Protein AF-X0X6A8-F1 (afdb_monomer)

Organism: NCBI:txid412755

pLDDT: mean 92.61, std 8.28, range [54.75, 98.31]

Solvent-accessible surface area (backbone atoms only — not comparable to full-atom values): 4638 Å² total; per-residue (Å²): 119,71,72,75,52,46,60,64,52,49,53,43,54,75,70,69,59,72,49,42,74,60,47,67,50,53,51,56,54,51,27,51,76,69,72,39,38,85,86,46,50,73,59,52,52,75,48,44,53,60,30,40,53,50,49,50,52,53,52,49,51,56,52,61,70,32,68,71,48,45,55,50,50,50,55,60,65,74,70,114

Foldseek 3Di:
DVVVVVVVVCVCVVVVQDDLVVLVVVVQVVCVVVVNCVVCVVVSCVPNVVSVVVVVVVVVVVQCPPVVNVVVVVVVVVVD

Secondary structure (DSSP, 8-state):
-HHHHHHHHHHHHHTT---HHHHHHHHHHHHHHTT-HHHHGGGGHHHHHHHHHHHHHHHHHHHHT-HHHHHHHHHHHTT-

Radius of gyration: 18.4 Å; Cα contacts (8 Å, |Δi|>4): 27; chains: 1; bounding box: 37×23×55 Å

Mean predicted aligned error: 5.31 Å

Sequence (80 aa):
LAEFALFPIMAFVASGYEHSVANMYFLPIGLMAQGEFVSRFSSIFNNLIPVTIGNIIGGLLIVLLHPKVEEKIGRLLMRK

InterPro domains:
  IPR000292 Formate/nitrite transporter [PF01226] (5-65)
  IPR000292 Formate/nitrite transporter [PTHR30520] (6-66)
  IPR023271 Aquaporin-like [G3DSA:1.20.1080.10] (3-72)

Structure (mmCIF, N/CA/C/O backbone):
data_AF-X0X6A8-F1
#
_entry.id   AF-X0X6A8-F1
#
loop_
_atom_site.group_PDB
_atom_site.id
_atom_site.type_symbol
_atom_site.label_atom_id
_atom_site.label_alt_id
_atom_site.label_comp_id
_atom_site.label_asym_id
_atom_site.label_entity_id
_atom_site.label_seq_id
_atom_site.pdbx_PDB_ins_code
_atom_site.Cartn_x
_atom_site.Cartn_y
_atom_site.Cartn_z
_atom_site.occupancy
_atom_site.B_iso_or_equiv
_atom_site.auth_seq_id
_atom_site.auth_comp_id
_atom_site.auth_asym_id
_atom_site.auth_atom_id
_atom_site.pdbx_PDB_model_num
ATOM 1 N N . LEU A 1 1 ? -17.874 -16.359 0.139 1.00 56.50 1 LEU A N 1
ATOM 2 C CA . LEU A 1 1 ? -16.990 -15.413 0.874 1.00 56.50 1 LEU A CA 1
ATOM 3 C C . LEU A 1 1 ? -16.196 -14.519 -0.080 1.00 56.50 1 LEU A C 1
ATOM 5 O O . LEU A 1 1 ? -16.283 -13.311 0.070 1.00 56.50 1 LEU A O 1
ATOM 9 N N . ALA A 1 2 ? -15.494 -15.074 -1.077 1.00 61.75 2 ALA A N 1
ATOM 10 C CA . ALA A 1 2 ? -14.745 -14.284 -2.068 1.00 61.75 2 ALA A CA 1
ATOM 11 C C . ALA A 1 2 ? -15.626 -13.362 -2.941 1.00 61.75 2 ALA A C 1
ATO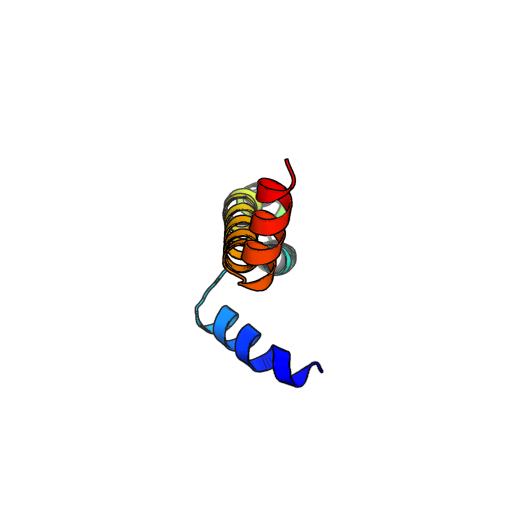M 13 O O . ALA A 1 2 ? -15.212 -12.262 -3.288 1.00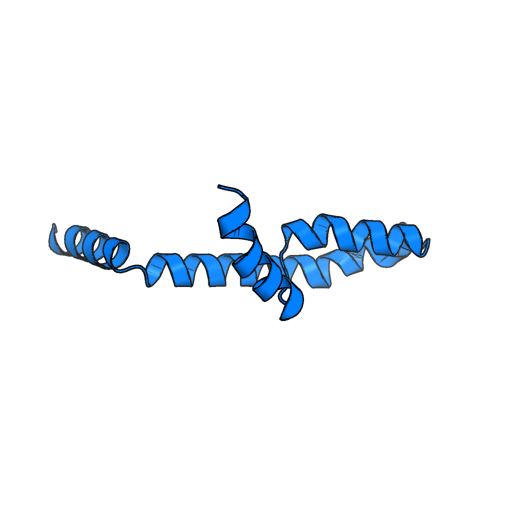 61.75 2 ALA A O 1
ATOM 14 N N . GLU A 1 3 ? -16.863 -13.767 -3.234 1.00 74.19 3 GLU A N 1
ATOM 15 C CA . GLU A 1 3 ? -17.784 -13.006 -4.094 1.00 74.19 3 GLU A CA 1
ATOM 16 C C . GLU A 1 3 ? -18.151 -11.623 -3.529 1.00 74.19 3 GLU A C 1
ATOM 18 O O . GLU A 1 3 ? -18.242 -10.655 -4.278 1.00 74.19 3 GLU A O 1
ATOM 23 N N . PHE A 1 4 ? -18.284 -11.490 -2.204 1.00 83.12 4 PHE A N 1
ATOM 24 C CA . PHE A 1 4 ? -18.627 -10.209 -1.571 1.00 83.12 4 PHE A CA 1
ATOM 25 C C . PHE A 1 4 ? -17.471 -9.204 -1.584 1.00 83.12 4 PHE A C 1
A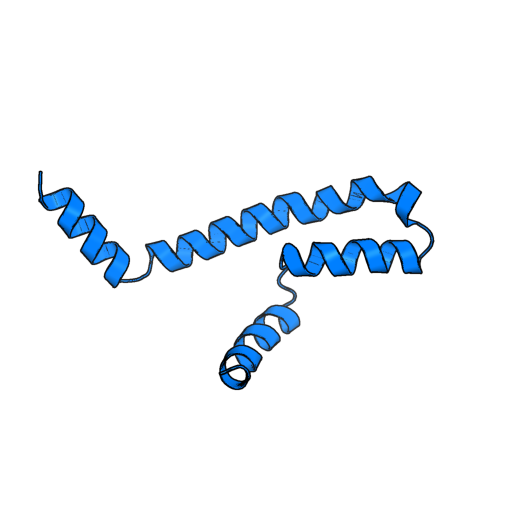TOM 27 O O . PHE A 1 4 ? -17.705 -7.999 -1.558 1.00 83.12 4 PHE A O 1
ATOM 34 N N . ALA A 1 5 ? -16.226 -9.685 -1.639 1.00 90.12 5 ALA A N 1
ATOM 35 C CA . ALA A 1 5 ? -15.048 -8.828 -1.702 1.00 90.12 5 ALA A CA 1
ATOM 36 C C . ALA A 1 5 ? -14.769 -8.323 -3.128 1.00 90.12 5 ALA A C 1
ATOM 38 O O . ALA A 1 5 ? -14.080 -7.319 -3.292 1.00 90.12 5 ALA A O 1
ATOM 39 N N . LEU A 1 6 ? -15.325 -8.972 -4.158 1.00 91.94 6 LEU A N 1
ATOM 40 C CA . LEU A 1 6 ? -15.054 -8.635 -5.555 1.00 91.94 6 LEU A CA 1
ATOM 41 C C . LEU A 1 6 ? -15.462 -7.195 -5.889 1.00 91.94 6 LEU A C 1
ATOM 43 O O . LEU A 1 6 ? -14.650 -6.435 -6.402 1.00 91.94 6 LEU A O 1
ATOM 47 N N . PHE A 1 7 ? -16.696 -6.800 -5.573 1.00 92.94 7 PHE A N 1
ATOM 48 C CA . PHE A 1 7 ? -17.207 -5.462 -5.886 1.00 92.94 7 PHE A CA 1
ATOM 49 C C . PHE A 1 7 ? -16.399 -4.317 -5.255 1.00 92.94 7 PHE A C 1
ATOM 51 O O . PHE A 1 7 ? -15.996 -3.423 -6.001 1.00 92.94 7 PHE A O 1
ATOM 58 N N . PRO A 1 8 ? -16.109 -4.309 -3.938 1.00 93.62 8 PRO A N 1
ATOM 59 C CA . PRO A 1 8 ? -15.305 -3.241 -3.350 1.00 93.62 8 PRO A CA 1
ATOM 60 C C . PRO A 1 8 ? -13.861 -3.236 -3.871 1.00 93.62 8 PRO A C 1
ATOM 62 O O . PRO A 1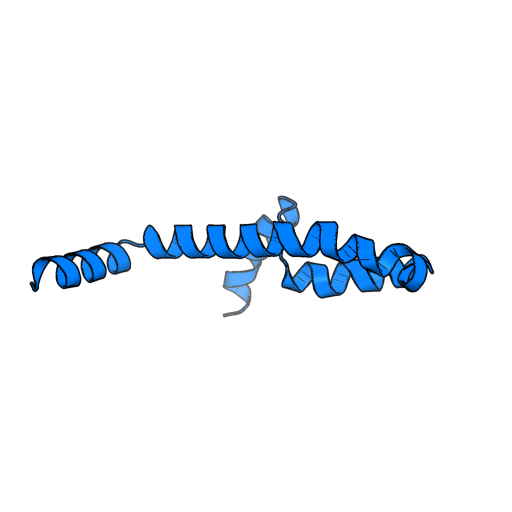 8 ? -13.308 -2.160 -4.085 1.00 93.62 8 PRO A O 1
ATOM 65 N N . ILE A 1 9 ? -13.264 -4.405 -4.142 1.00 94.88 9 ILE A N 1
ATOM 66 C CA . ILE A 1 9 ? -11.922 -4.483 -4.742 1.00 94.88 9 ILE A CA 1
ATOM 67 C C . ILE A 1 9 ? -11.934 -3.918 -6.169 1.00 94.88 9 ILE A C 1
ATOM 69 O O . ILE A 1 9 ? -11.070 -3.115 -6.512 1.00 94.88 9 ILE A O 1
ATOM 73 N N . MET A 1 10 ? -12.922 -4.275 -6.994 1.00 94.75 10 MET A N 1
ATOM 74 C CA . MET A 1 10 ? -13.050 -3.725 -8.348 1.00 94.75 10 MET A CA 1
ATOM 75 C C . MET A 1 10 ? -13.268 -2.216 -8.325 1.00 94.75 10 MET A C 1
ATOM 77 O O . MET A 1 10 ? -12.642 -1.515 -9.110 1.00 94.75 10 MET A O 1
ATOM 81 N N . ALA A 1 11 ? -14.105 -1.705 -7.420 1.00 95.38 11 ALA A N 1
ATOM 82 C CA . ALA A 1 11 ? -14.303 -0.267 -7.273 1.00 95.38 11 ALA A CA 1
ATOM 83 C C . ALA A 1 11 ? -12.993 0.441 -6.886 1.00 95.38 11 ALA A C 1
ATOM 85 O O . ALA A 1 11 ? -12.666 1.473 -7.469 1.00 95.38 11 ALA A O 1
ATOM 86 N N . PHE A 1 12 ? -12.214 -0.138 -5.965 1.00 95.94 12 PHE A N 1
ATOM 87 C CA . PHE A 1 12 ? -10.909 0.388 -5.565 1.00 95.94 12 PHE A CA 1
ATOM 88 C C . PHE A 1 12 ? -9.931 0.469 -6.748 1.00 95.94 12 PHE A C 1
ATOM 90 O O . PHE A 1 12 ? -9.350 1.524 -6.999 1.00 95.94 12 PHE A O 1
ATOM 97 N N . VAL A 1 13 ? -9.806 -0.624 -7.508 1.00 95.94 13 VAL A N 1
ATOM 98 C CA . VAL A 1 13 ? -8.904 -0.707 -8.667 1.00 95.94 13 VAL A CA 1
ATOM 99 C C . VAL A 1 13 ? -9.371 0.205 -9.806 1.00 95.94 13 VAL A C 1
ATOM 101 O O . VAL A 1 13 ? -8.566 0.946 -10.361 1.00 95.94 13 VAL A O 1
ATOM 104 N N . ALA A 1 14 ? -10.665 0.204 -10.136 1.00 96.81 14 ALA A N 1
ATOM 105 C CA . ALA A 1 14 ? -11.226 1.031 -11.207 1.00 96.81 14 ALA A CA 1
ATOM 106 C C . ALA A 1 14 ? -11.130 2.535 -10.908 1.00 96.81 14 ALA A C 1
ATOM 108 O O . ALA A 1 14 ? -11.014 3.336 -11.831 1.00 96.81 14 ALA A O 1
ATOM 109 N N . SER A 1 15 ? -11.136 2.916 -9.627 1.00 97.44 15 SER A N 1
ATOM 110 C CA . SER A 1 15 ? -10.935 4.306 -9.194 1.00 97.44 15 SER A CA 1
ATOM 111 C C . SER A 1 15 ? -9.469 4.751 -9.262 1.00 97.44 15 SER A C 1
ATOM 113 O O . SER A 1 15 ? -9.179 5.919 -9.015 1.00 97.44 15 SER A O 1
ATOM 115 N N . GLY A 1 16 ? -8.542 3.840 -9.580 1.00 95.38 16 GLY A N 1
ATOM 116 C CA . GLY A 1 16 ? -7.111 4.129 -9.661 1.00 95.38 16 GLY A CA 1
ATOM 117 C C . GLY A 1 16 ? -6.437 4.295 -8.299 1.00 95.38 16 GLY A C 1
ATOM 118 O O . GLY A 1 16 ? -5.391 4.937 -8.217 1.00 95.38 16 GLY A O 1
ATOM 119 N N . TYR A 1 17 ? -7.019 3.754 -7.224 1.00 97.38 17 TYR A N 1
ATOM 120 C CA . TYR A 1 17 ? -6.367 3.775 -5.918 1.00 97.38 17 TYR A CA 1
ATOM 121 C C . TYR A 1 17 ? -5.193 2.797 -5.856 1.00 97.38 17 TYR A C 1
ATOM 123 O O . TYR A 1 17 ? -5.185 1.743 -6.493 1.00 97.38 17 TYR A O 1
ATOM 131 N N . GLU A 1 18 ? -4.205 3.140 -5.035 1.00 97.88 18 GLU A N 1
ATOM 132 C CA . GLU A 1 18 ? -2.961 2.388 -4.930 1.00 97.88 18 GLU A CA 1
ATOM 133 C C . GLU A 1 18 ? -2.927 1.512 -3.679 1.00 97.88 18 GLU A C 1
ATOM 135 O O . GLU A 1 18 ? -3.185 1.969 -2.559 1.00 97.88 18 GLU A O 1
ATOM 140 N N . HIS A 1 19 ? -2.571 0.241 -3.866 1.00 97.75 19 HIS A N 1
ATOM 141 C CA . HIS A 1 19 ? -2.361 -0.702 -2.777 1.00 97.75 19 HIS A CA 1
ATOM 142 C C . HIS A 1 19 ? -0.893 -1.114 -2.722 1.00 97.75 19 HIS A C 1
ATOM 144 O O . HIS A 1 19 ? -0.364 -1.673 -3.681 1.00 97.75 19 HIS A O 1
ATOM 150 N N . SER A 1 20 ? -0.242 -0.883 -1.582 1.00 97.81 20 SER A N 1
ATOM 151 C CA . SER A 1 20 ? 1.195 -1.121 -1.414 1.00 97.81 20 SER A CA 1
ATOM 152 C C . SER A 1 20 ? 1.608 -2.551 -1.771 1.00 97.81 20 SER A C 1
ATOM 154 O O . SER A 1 20 ? 2.578 -2.737 -2.500 1.00 97.81 20 SER A O 1
ATOM 156 N N . VAL A 1 21 ? 0.845 -3.559 -1.337 1.00 97.44 21 VAL A N 1
ATOM 157 C CA . VAL A 1 21 ? 1.136 -4.978 -1.615 1.00 97.44 21 VAL A CA 1
ATOM 158 C C . VAL A 1 21 ? 0.950 -5.314 -3.096 1.00 97.44 21 VAL A C 1
ATOM 160 O O . VAL A 1 21 ? 1.762 -6.038 -3.665 1.00 97.44 21 VAL A O 1
ATOM 163 N N . ALA A 1 22 ? -0.072 -4.753 -3.749 1.00 97.31 22 ALA A N 1
ATOM 164 C CA . ALA A 1 22 ? -0.247 -4.920 -5.191 1.00 97.31 22 ALA A CA 1
ATOM 165 C C . ALA A 1 22 ? 0.909 -4.261 -5.965 1.00 97.31 22 ALA A C 1
ATOM 167 O O . ALA A 1 22 ? 1.459 -4.852 -6.894 1.00 97.31 22 ALA A O 1
ATOM 168 N N . ASN A 1 23 ? 1.346 -3.076 -5.536 1.00 97.81 23 ASN A N 1
ATOM 169 C CA . ASN A 1 23 ? 2.431 -2.335 -6.176 1.00 97.81 23 ASN A CA 1
ATOM 170 C C . ASN A 1 23 ? 3.800 -3.017 -5.993 1.00 97.81 23 ASN A C 1
ATOM 172 O O . ASN A 1 23 ? 4.635 -2.938 -6.894 1.00 97.81 23 ASN A O 1
ATOM 176 N N . MET A 1 24 ? 4.015 -3.765 -4.900 1.00 96.94 24 MET A N 1
ATOM 177 C CA . MET A 1 24 ? 5.196 -4.632 -4.734 1.00 96.94 24 MET A CA 1
ATOM 178 C C . MET A 1 24 ? 5.277 -5.738 -5.794 1.00 96.94 24 MET A C 1
ATOM 180 O O . MET A 1 24 ? 6.365 -6.241 -6.049 1.00 96.94 24 MET A O 1
ATOM 184 N N . TYR A 1 25 ? 4.158 -6.115 -6.416 1.00 96.56 25 TYR A N 1
ATOM 185 C CA . TYR A 1 25 ? 4.138 -7.051 -7.539 1.00 96.56 25 TYR A CA 1
ATOM 186 C C . TYR A 1 25 ? 4.205 -6.322 -8.889 1.00 96.56 25 TYR A C 1
ATOM 188 O O . TYR A 1 25 ? 5.073 -6.621 -9.711 1.00 96.56 25 TYR A O 1
ATOM 196 N N . PHE A 1 26 ? 3.326 -5.338 -9.109 1.00 96.62 26 PHE A N 1
ATOM 197 C CA . PHE A 1 26 ? 3.178 -4.675 -10.409 1.00 96.62 26 PHE A CA 1
ATOM 198 C C . PHE A 1 26 ? 4.378 -3.804 -10.809 1.00 96.62 26 PHE A C 1
ATOM 200 O O . PHE A 1 26 ? 4.734 -3.772 -11.988 1.00 96.62 26 PHE A O 1
ATOM 207 N N . LEU A 1 27 ? 5.033 -3.121 -9.864 1.00 96.94 27 LEU A N 1
ATOM 208 C CA . LEU A 1 27 ? 6.173 -2.259 -10.195 1.00 96.94 27 LEU A CA 1
ATOM 209 C C . LEU A 1 27 ? 7.414 -3.072 -10.608 1.00 96.94 27 LEU A C 1
ATOM 211 O O . LEU A 1 27 ? 7.954 -2.787 -11.680 1.00 96.94 27 LEU A O 1
ATOM 215 N N . PRO A 1 28 ? 7.861 -4.107 -9.858 1.00 95.88 28 PRO A N 1
ATOM 216 C CA . PRO A 1 28 ? 8.970 -4.950 -10.303 1.00 95.88 28 PRO A CA 1
ATOM 217 C C . PRO A 1 28 ? 8.706 -5.636 -11.638 1.00 95.88 28 PRO A C 1
ATOM 219 O O . PRO A 1 28 ? 9.562 -5.581 -12.51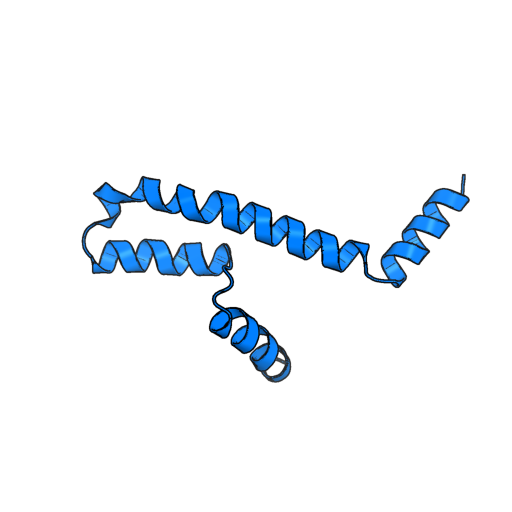8 1.00 95.88 28 PRO A O 1
ATOM 222 N N . ILE A 1 29 ? 7.525 -6.241 -11.823 1.00 97.25 29 ILE A N 1
ATOM 223 C CA . ILE A 1 29 ? 7.222 -6.963 -13.065 1.00 97.25 29 ILE A CA 1
ATOM 224 C C . ILE A 1 29 ? 7.148 -6.014 -14.268 1.00 97.25 29 ILE A C 1
ATOM 226 O O . ILE A 1 29 ? 7.633 -6.362 -15.342 1.00 97.25 29 ILE A O 1
ATOM 230 N N . GLY A 1 30 ? 6.633 -4.792 -14.081 1.00 96.50 30 GLY A N 1
ATOM 231 C CA . GLY A 1 30 ? 6.628 -3.755 -15.112 1.00 96.50 30 GLY A CA 1
ATOM 232 C C . GLY A 1 30 ? 8.039 -3.334 -15.526 1.00 96.50 30 GLY A C 1
ATOM 233 O O . GLY A 1 30 ? 8.341 -3.284 -16.718 1.00 96.50 30 GLY A O 1
ATOM 234 N N . LEU A 1 31 ? 8.937 -3.113 -14.561 1.00 97.12 31 LEU A N 1
ATOM 235 C CA . LEU A 1 31 ? 10.332 -2.769 -14.855 1.00 97.12 31 LEU A CA 1
ATOM 236 C C . LEU A 1 31 ? 11.109 -3.935 -15.482 1.00 97.12 31 LEU A C 1
ATOM 238 O O . LEU A 1 31 ? 11.950 -3.714 -16.351 1.00 97.12 31 LEU A O 1
ATOM 242 N N . MET A 1 32 ? 10.833 -5.176 -15.073 1.00 97.00 32 MET A N 1
ATOM 243 C CA . MET A 1 32 ? 11.425 -6.366 -15.692 1.00 97.00 32 MET A CA 1
ATOM 244 C C . MET A 1 32 ? 10.958 -6.536 -17.140 1.00 97.00 32 MET A C 1
ATOM 246 O O . MET A 1 32 ? 11.785 -6.801 -18.007 1.00 97.00 32 MET A O 1
ATOM 250 N N . ALA A 1 33 ? 9.668 -6.320 -17.419 1.00 97.25 33 ALA A N 1
ATOM 251 C CA . ALA A 1 33 ? 9.122 -6.361 -18.776 1.00 97.25 33 ALA A CA 1
ATOM 252 C C . ALA A 1 33 ? 9.725 -5.278 -19.692 1.00 97.25 33 ALA A C 1
ATOM 254 O O . ALA A 1 33 ? 9.839 -5.487 -20.896 1.00 97.25 33 ALA A O 1
ATOM 255 N N . GLN A 1 34 ? 10.144 -4.145 -19.120 1.00 95.75 34 GLN A N 1
ATOM 256 C CA . GLN A 1 34 ? 10.851 -3.070 -19.826 1.00 95.75 34 GLN A CA 1
ATOM 257 C C . GLN A 1 34 ? 12.371 -3.295 -19.927 1.00 95.75 34 GLN A C 1
ATOM 259 O O . GLN A 1 34 ? 13.045 -2.561 -20.642 1.00 95.75 34 GLN A O 1
ATOM 264 N N . GLY A 1 35 ? 12.934 -4.281 -19.219 1.00 95.44 35 GLY A N 1
ATOM 265 C CA . GLY A 1 35 ? 14.386 -4.479 -19.126 1.00 95.44 35 GLY A CA 1
ATOM 266 C C . GLY A 1 35 ? 15.114 -3.434 -18.266 1.00 95.44 35 GLY A C 1
ATOM 267 O O . GLY A 1 35 ? 16.340 -3.372 -18.278 1.00 95.44 35 GLY A O 1
ATOM 268 N N . GLU A 1 36 ? 14.384 -2.630 -17.488 1.00 95.62 36 GLU A N 1
ATOM 269 C CA . GLU A 1 36 ? 14.906 -1.494 -16.710 1.00 95.62 36 GLU A CA 1
ATOM 270 C C . GLU A 1 36 ? 14.965 -1.770 -15.198 1.00 95.62 36 GLU A C 1
ATOM 272 O O . GLU A 1 36 ? 15.174 -0.861 -14.395 1.00 95.62 36 GLU A O 1
ATOM 277 N N . PHE A 1 37 ? 14.778 -3.024 -14.773 1.00 93.94 37 PHE A N 1
ATOM 278 C CA . PHE A 1 37 ? 14.698 -3.368 -13.349 1.00 93.94 37 PHE A CA 1
ATOM 279 C C . PHE A 1 37 ? 15.904 -2.875 -12.543 1.00 93.94 37 PHE A C 1
ATOM 281 O O . PHE A 1 37 ? 15.726 -2.239 -11.510 1.00 93.94 37 PHE A O 1
ATOM 288 N N . VAL A 1 38 ? 17.126 -3.105 -13.031 1.00 93.88 38 VAL A N 1
ATOM 289 C CA . VAL A 1 38 ? 18.351 -2.708 -12.316 1.00 93.88 38 VAL A CA 1
ATOM 290 C C . VAL A 1 38 ? 18.535 -1.188 -12.313 1.00 93.88 38 VAL A C 1
ATOM 292 O O . VAL A 1 38 ? 18.870 -0.616 -11.279 1.00 93.88 38 VAL A O 1
ATOM 295 N N . SER A 1 39 ? 18.293 -0.518 -13.445 1.00 94.81 39 SER A N 1
ATOM 296 C CA . SER A 1 39 ? 18.510 0.929 -13.582 1.00 94.81 39 SER A CA 1
ATOM 297 C C . SER A 1 39 ? 17.486 1.758 -12.806 1.00 94.81 39 SER A C 1
ATOM 299 O O . SER A 1 39 ? 17.808 2.851 -12.341 1.00 94.81 39 SER A O 1
ATOM 301 N N . ARG A 1 40 ? 16.262 1.244 -12.637 1.00 94.75 40 ARG A N 1
ATOM 302 C CA . ARG A 1 40 ? 15.140 1.969 -12.024 1.00 94.75 40 ARG A CA 1
ATOM 303 C C . ARG A 1 40 ? 14.626 1.344 -10.734 1.00 94.75 40 ARG A C 1
ATOM 305 O O . ARG A 1 40 ? 13.584 1.772 -10.241 1.00 94.75 40 ARG A O 1
ATOM 312 N N . PHE A 1 41 ? 15.353 0.406 -10.133 1.00 94.12 41 PHE A N 1
ATOM 313 C CA . PHE A 1 41 ? 14.947 -0.232 -8.878 1.00 94.12 41 PHE A CA 1
ATOM 314 C C . PHE A 1 41 ? 14.613 0.782 -7.771 1.00 94.12 41 PHE A C 1
ATOM 316 O O . PHE A 1 41 ? 13.593 0.669 -7.096 1.00 94.12 41 PHE A O 1
ATOM 323 N N . SER A 1 42 ? 15.430 1.830 -7.626 1.00 95.12 42 SER A N 1
ATOM 324 C CA . SER A 1 42 ? 15.222 2.881 -6.622 1.00 95.12 42 SER A CA 1
ATOM 325 C C . SER A 1 42 ? 13.910 3.649 -6.814 1.00 95.12 42 SER A C 1
ATOM 327 O O . SER A 1 42 ? 13.312 4.098 -5.837 1.00 95.12 42 SER A O 1
ATOM 329 N N . SER A 1 43 ? 13.415 3.752 -8.052 1.00 94.44 43 SER A N 1
ATOM 330 C CA . SER A 1 43 ? 12.168 4.460 -8.361 1.00 94.44 43 SER A CA 1
ATOM 331 C C . SER A 1 43 ? 10.926 3.781 -7.778 1.00 94.44 43 SER A C 1
ATOM 333 O O . SER A 1 43 ? 9.926 4.456 -7.544 1.00 94.44 43 SER A O 1
ATOM 335 N N . ILE A 1 44 ? 11.004 2.486 -7.450 1.00 96.69 44 ILE A N 1
ATOM 336 C CA . ILE A 1 44 ? 9.923 1.747 -6.784 1.00 96.69 44 ILE A CA 1
ATOM 337 C C . ILE A 1 44 ? 9.600 2.376 -5.416 1.00 96.69 44 ILE A C 1
ATOM 339 O O . ILE A 1 44 ? 8.432 2.485 -5.041 1.00 96.69 44 ILE A O 1
ATOM 343 N N . PHE A 1 45 ? 10.611 2.855 -4.680 1.00 96.50 45 PHE A N 1
ATOM 344 C CA . PHE A 1 45 ? 10.417 3.455 -3.354 1.00 96.50 45 PHE A CA 1
ATOM 345 C C . PHE A 1 45 ? 9.687 4.800 -3.399 1.00 96.50 45 PHE A C 1
ATOM 347 O O . PHE A 1 45 ? 8.967 5.123 -2.453 1.00 96.50 45 PHE A O 1
ATOM 354 N N . ASN A 1 46 ? 9.791 5.536 -4.512 1.00 96.31 46 ASN A N 1
ATOM 355 C CA . ASN A 1 46 ? 9.038 6.777 -4.717 1.00 96.31 46 ASN A CA 1
ATOM 356 C C . ASN A 1 46 ? 7.522 6.535 -4.768 1.00 96.31 46 ASN A C 1
ATOM 358 O O . ASN A 1 46 ? 6.755 7.463 -4.539 1.00 96.31 46 ASN A O 1
ATOM 362 N N . ASN A 1 47 ? 7.094 5.298 -5.042 1.00 97.50 47 ASN A N 1
ATOM 363 C CA . ASN A 1 47 ? 5.699 4.882 -4.972 1.00 97.50 47 ASN A CA 1
ATOM 364 C C . ASN A 1 47 ? 5.388 4.140 -3.659 1.00 97.50 47 ASN A C 1
ATOM 366 O O . ASN A 1 47 ? 4.453 4.502 -2.948 1.00 97.50 47 ASN A O 1
ATOM 370 N N . LEU A 1 48 ? 6.194 3.142 -3.277 1.00 97.56 48 LEU A N 1
ATOM 371 C CA . LEU A 1 48 ? 5.869 2.292 -2.125 1.00 97.56 48 LEU A CA 1
ATOM 372 C C . LEU A 1 48 ? 5.793 3.055 -0.801 1.00 97.56 48 LEU A C 1
ATOM 374 O O . LEU A 1 48 ? 4.931 2.738 0.019 1.00 97.56 48 LEU A O 1
ATOM 378 N N . ILE A 1 49 ? 6.662 4.045 -0.576 1.00 97.88 49 ILE A N 1
ATOM 379 C CA . ILE A 1 49 ? 6.662 4.825 0.669 1.00 97.88 49 ILE A CA 1
ATOM 380 C C . ILE A 1 49 ? 5.349 5.614 0.829 1.00 97.88 49 ILE A C 1
ATOM 382 O O . ILE A 1 49 ? 4.641 5.364 1.811 1.00 97.88 49 ILE A O 1
ATOM 386 N N . PRO A 1 50 ? 4.962 6.516 -0.099 1.00 97.81 50 PRO A N 1
ATOM 387 C CA . PRO A 1 50 ? 3.725 7.279 0.054 1.00 97.81 50 PRO A CA 1
ATOM 388 C C . PRO A 1 50 ? 2.476 6.390 0.050 1.00 97.81 50 PRO A C 1
ATOM 390 O O . PRO A 1 50 ? 1.579 6.616 0.863 1.00 97.81 50 PRO A O 1
ATOM 393 N N . VAL A 1 51 ? 2.431 5.340 -0.779 1.00 98.19 51 VAL A N 1
ATOM 394 C CA . VAL A 1 51 ? 1.277 4.424 -0.833 1.00 98.19 51 VAL A CA 1
ATOM 395 C C . VAL A 1 51 ? 1.117 3.651 0.473 1.00 98.19 51 VAL A C 1
ATOM 397 O O . VAL A 1 51 ? 0.003 3.518 0.977 1.00 98.19 51 VAL A O 1
ATOM 400 N N . THR A 1 52 ? 2.214 3.181 1.073 1.00 98.25 52 THR A N 1
ATOM 401 C CA . THR A 1 52 ? 2.157 2.471 2.361 1.00 98.25 52 THR A CA 1
ATOM 402 C C . THR A 1 52 ? 1.662 3.388 3.474 1.00 98.25 52 THR A C 1
ATOM 404 O O . THR A 1 52 ? 0.794 2.991 4.251 1.00 98.25 52 THR A O 1
ATOM 407 N N . ILE A 1 53 ? 2.151 4.630 3.519 1.00 98.31 53 ILE A N 1
ATOM 408 C CA . ILE A 1 53 ? 1.688 5.631 4.488 1.00 98.31 53 ILE A CA 1
ATOM 409 C C . ILE A 1 53 ? 0.192 5.909 4.287 1.00 98.31 53 ILE A C 1
ATOM 411 O O . ILE A 1 53 ? -0.574 5.853 5.249 1.00 98.31 53 ILE A O 1
ATOM 415 N N . GLY A 1 54 ? -0.246 6.128 3.045 1.00 97.88 54 GLY A N 1
ATOM 416 C CA . GLY A 1 54 ? -1.655 6.350 2.718 1.00 97.88 54 GLY A CA 1
ATOM 417 C C . GLY A 1 54 ? -2.552 5.163 3.083 1.00 97.88 54 GLY A C 1
ATOM 418 O O . GLY A 1 54 ? -3.616 5.356 3.668 1.00 97.88 54 GLY A O 1
ATOM 419 N N . ASN A 1 55 ? -2.112 3.930 2.812 1.00 97.88 55 ASN A N 1
ATOM 420 C CA . ASN A 1 55 ? -2.837 2.709 3.178 1.00 97.88 55 ASN A CA 1
ATOM 421 C C . ASN A 1 55 ? -2.975 2.563 4.707 1.00 97.88 55 ASN A C 1
ATOM 423 O O . ASN A 1 55 ? -4.059 2.227 5.188 1.00 97.88 55 ASN A O 1
ATOM 427 N N . ILE A 1 56 ? -1.921 2.861 5.478 1.00 97.75 56 ILE A N 1
ATOM 428 C CA . ILE A 1 56 ? -1.965 2.838 6.951 1.00 97.75 56 ILE A CA 1
ATOM 429 C C . ILE A 1 56 ? -2.931 3.901 7.481 1.00 97.75 56 ILE A C 1
ATOM 431 O O . ILE A 1 56 ? -3.784 3.589 8.312 1.00 97.75 56 ILE A O 1
ATOM 435 N N . ILE A 1 57 ? -2.827 5.141 6.992 1.00 97.88 57 ILE A N 1
ATOM 436 C CA . ILE A 1 57 ? -3.697 6.247 7.418 1.00 97.88 57 ILE A CA 1
ATOM 437 C C . ILE A 1 57 ? -5.161 5.939 7.083 1.00 97.88 57 ILE A C 1
ATOM 439 O O . ILE A 1 57 ? -6.026 6.095 7.943 1.00 97.88 57 ILE A O 1
ATOM 443 N N . GLY A 1 58 ? -5.440 5.454 5.870 1.00 95.75 58 GLY A N 1
ATOM 444 C CA . GLY A 1 58 ? -6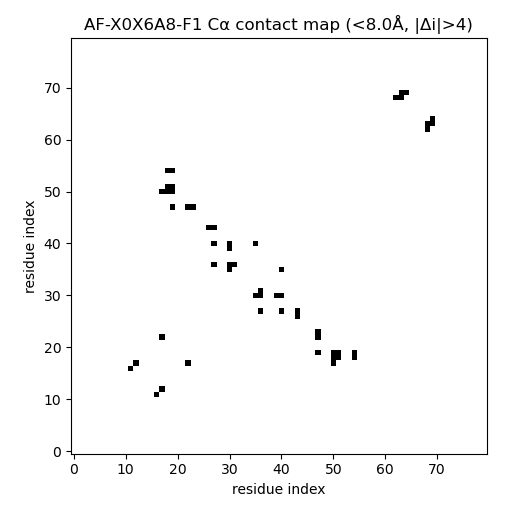.789 5.076 5.449 1.00 95.75 58 GLY A CA 1
ATOM 445 C C . GLY A 1 58 ? -7.381 3.959 6.312 1.00 95.75 58 GLY A C 1
ATOM 446 O O . GLY A 1 58 ? -8.518 4.072 6.771 1.00 95.75 58 GLY A O 1
ATOM 447 N N . GLY A 1 59 ? -6.597 2.916 6.605 1.00 94.50 59 GLY A N 1
ATOM 448 C CA . GLY A 1 59 ? -7.015 1.839 7.505 1.00 94.50 59 GLY A CA 1
ATOM 449 C C . GLY A 1 59 ? -7.285 2.333 8.928 1.00 94.50 59 GLY A C 1
ATOM 450 O O . GLY A 1 59 ? -8.310 1.989 9.518 1.00 94.50 59 GLY A O 1
ATOM 451 N N . LEU A 1 60 ? -6.407 3.185 9.465 1.00 95.50 60 LEU A N 1
ATOM 452 C CA . LEU A 1 60 ? -6.566 3.756 10.802 1.00 95.50 60 LEU A CA 1
ATOM 453 C C . LEU A 1 60 ? -7.822 4.627 10.901 1.00 95.50 60 LEU A C 1
ATOM 455 O O . LEU A 1 60 ? -8.563 4.508 11.873 1.00 95.50 60 LEU A O 1
ATOM 459 N N . LEU A 1 61 ? -8.084 5.461 9.894 1.00 95.00 61 LEU A N 1
ATOM 460 C CA . LEU A 1 61 ? -9.263 6.320 9.857 1.00 95.00 61 LEU A CA 1
ATOM 461 C C . LEU A 1 61 ? -10.554 5.495 9.929 1.00 95.00 61 LEU A C 1
ATOM 463 O O . LEU A 1 61 ? -11.425 5.793 10.741 1.00 95.00 61 LEU A O 1
ATOM 467 N N . ILE A 1 62 ? -10.653 4.421 9.142 1.00 93.12 62 ILE A N 1
ATOM 468 C CA . ILE A 1 62 ? -11.824 3.531 9.152 1.00 93.12 62 ILE A CA 1
ATOM 469 C C . ILE A 1 62 ? -11.999 2.865 10.523 1.00 93.12 62 ILE A C 1
ATOM 471 O O . ILE A 1 62 ? -13.118 2.775 11.028 1.00 93.12 62 IL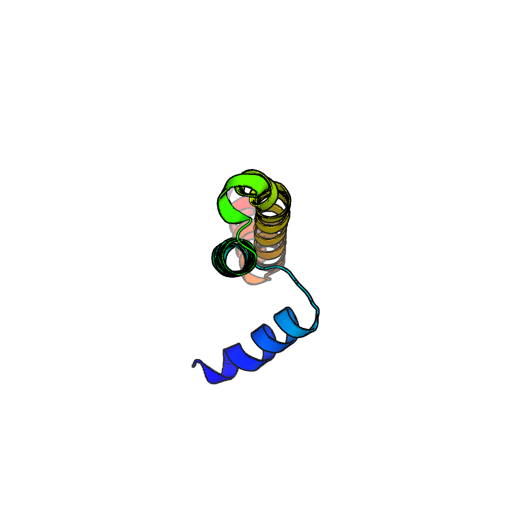E A O 1
ATOM 475 N N . VAL A 1 63 ? -10.906 2.405 11.140 1.00 93.00 63 VAL A N 1
ATOM 476 C CA . VAL A 1 63 ? -10.953 1.762 12.461 1.00 93.00 63 VAL A CA 1
ATOM 477 C C . VAL A 1 63 ? -11.384 2.747 13.545 1.00 93.00 63 VAL A C 1
ATOM 479 O O . VAL A 1 63 ? -12.214 2.396 14.380 1.00 93.00 63 VAL A O 1
ATOM 482 N N . LEU A 1 64 ? -10.842 3.966 13.542 1.00 91.69 64 LEU A N 1
ATOM 483 C CA . LEU A 1 64 ? -11.157 4.977 14.552 1.00 91.69 64 LEU A CA 1
ATOM 484 C C . LEU A 1 64 ? -12.592 5.494 14.437 1.00 91.69 64 LEU A C 1
ATOM 486 O O . LEU A 1 64 ? -13.224 5.699 15.465 1.00 91.69 64 LEU A O 1
ATOM 490 N N . LEU A 1 65 ? -13.113 5.635 13.215 1.00 91.44 65 LEU A N 1
ATOM 491 C CA . LEU A 1 65 ? -14.496 6.059 12.965 1.00 91.44 65 LEU A CA 1
ATOM 492 C C . LEU A 1 65 ? -15.529 4.950 13.211 1.00 91.44 65 LEU A C 1
ATOM 494 O O . LEU A 1 65 ? -16.733 5.176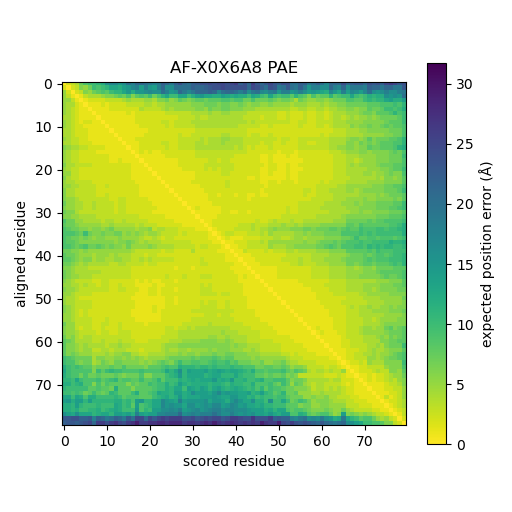 13.095 1.00 91.44 65 LEU A O 1
ATOM 498 N N . HIS A 1 66 ? -15.094 3.722 13.501 1.00 92.88 66 HIS A N 1
ATOM 499 C CA . HIS A 1 66 ? -16.025 2.631 13.724 1.00 92.88 66 HIS A CA 1
ATOM 500 C C . HIS A 1 66 ? -16.717 2.791 15.09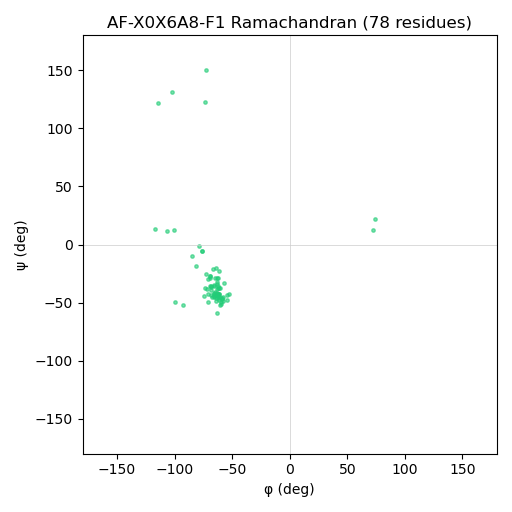8 1.00 92.88 66 HIS A C 1
ATOM 502 O O . HIS A 1 66 ? -16.036 2.727 16.125 1.00 92.88 66 HIS A O 1
ATOM 508 N N . PRO A 1 67 ? -18.063 2.863 15.179 1.00 88.00 67 PRO A N 1
ATOM 509 C CA . PRO A 1 67 ? -18.777 3.228 16.414 1.00 88.00 67 PRO A CA 1
ATOM 510 C C . PRO A 1 67 ? -18.464 2.338 17.626 1.00 88.00 67 PRO A C 1
ATOM 512 O O . PRO A 1 67 ? -18.398 2.796 18.764 1.00 88.00 67 PRO A O 1
ATOM 515 N N . LYS A 1 68 ? -18.207 1.040 17.400 1.00 89.06 68 LYS A N 1
ATOM 516 C CA . LYS A 1 68 ? -17.832 0.118 18.492 1.00 89.06 68 LYS A CA 1
ATOM 517 C C . LYS A 1 68 ? -16.437 0.399 19.059 1.00 89.06 68 LYS A C 1
ATOM 519 O O . LYS A 1 68 ? -16.167 0.047 20.207 1.00 89.06 68 LYS A O 1
ATOM 524 N N . VAL A 1 69 ? -15.535 0.964 18.253 1.00 88.81 69 VAL A N 1
ATOM 525 C CA . VAL A 1 69 ? -14.188 1.355 18.690 1.00 88.81 69 VAL A CA 1
ATOM 526 C C . VAL A 1 69 ? -14.290 2.616 19.541 1.00 88.81 69 VAL A C 1
ATOM 528 O O . VAL A 1 69 ? -13.738 2.631 20.640 1.00 88.81 69 VAL A O 1
ATOM 531 N N . GLU A 1 70 ? -15.086 3.596 19.115 1.00 86.00 70 GLU A N 1
ATOM 532 C CA . GLU A 1 70 ? -15.368 4.813 19.887 1.00 86.00 70 GLU A CA 1
ATOM 533 C C . GLU A 1 70 ? -15.984 4.495 21.258 1.00 86.00 70 GLU A C 1
ATOM 535 O O . GLU A 1 70 ? -15.469 4.936 22.285 1.00 86.00 70 GLU A O 1
ATOM 540 N N . GLU A 1 71 ? -17.017 3.645 21.309 1.00 88.50 71 GLU A N 1
ATOM 541 C CA . GLU A 1 71 ? -17.656 3.235 22.570 1.00 88.50 71 GLU A CA 1
ATOM 542 C C . GLU A 1 71 ? -16.674 2.496 23.498 1.00 88.50 71 GLU A C 1
ATOM 544 O O . GLU A 1 71 ? -16.696 2.650 24.723 1.00 88.50 71 GLU A O 1
ATOM 549 N N . LYS A 1 72 ? -15.786 1.668 22.932 1.00 87.75 72 LYS A N 1
ATOM 550 C CA . LYS A 1 72 ? -14.759 0.952 23.702 1.00 87.75 72 LYS A CA 1
ATOM 551 C C . LYS A 1 72 ? -13.712 1.911 24.268 1.00 87.75 72 LYS A C 1
ATOM 553 O O . LYS A 1 72 ? -13.344 1.766 25.433 1.00 87.75 72 LYS A O 1
ATOM 558 N N . ILE A 1 73 ? -13.255 2.878 23.474 1.00 88.12 73 ILE A N 1
ATOM 559 C CA . ILE A 1 73 ? -12.308 3.913 23.909 1.00 88.12 73 ILE A CA 1
ATOM 560 C C . ILE A 1 73 ? -12.949 4.789 24.989 1.00 88.12 73 ILE A C 1
ATOM 562 O O . ILE A 1 73 ? -12.343 4.984 26.041 1.00 88.12 73 ILE A O 1
ATOM 566 N N . GLY A 1 74 ? -14.194 5.232 24.795 1.00 86.75 74 GLY A N 1
ATOM 567 C CA . GLY A 1 74 ? -14.942 6.009 25.786 1.00 86.75 74 GLY A CA 1
ATOM 568 C C . GLY A 1 74 ? -15.087 5.266 27.115 1.00 86.75 74 GLY A C 1
ATOM 569 O O . GLY A 1 74 ? -14.782 5.818 28.169 1.00 86.75 74 GLY A O 1
ATOM 570 N N . ARG A 1 75 ? -15.436 3.972 27.080 1.00 89.12 75 ARG A N 1
ATOM 571 C CA . ARG A 1 75 ? -15.470 3.132 28.291 1.00 89.12 75 ARG A CA 1
ATOM 572 C C . ARG A 1 75 ? -14.106 2.965 28.958 1.00 89.12 75 ARG A C 1
ATOM 574 O O . ARG A 1 75 ? -14.061 2.846 30.175 1.00 89.12 75 ARG A O 1
ATOM 581 N N . LEU A 1 76 ? -13.009 2.927 28.201 1.00 88.62 76 LEU A N 1
ATOM 582 C CA . LEU A 1 76 ? -11.652 2.843 28.759 1.00 88.62 76 LEU A CA 1
ATOM 583 C C . LEU A 1 76 ? -11.213 4.159 29.411 1.00 88.62 76 LEU A C 1
ATOM 585 O O . LEU A 1 76 ? -10.568 4.127 30.455 1.00 88.62 76 LEU A O 1
ATOM 589 N N . LEU A 1 77 ? -11.576 5.298 28.820 1.00 89.75 77 LEU A N 1
ATOM 590 C CA . LEU A 1 77 ? -11.234 6.623 29.339 1.00 89.75 77 LEU A CA 1
ATOM 591 C C . LEU A 1 77 ? -12.057 6.992 30.582 1.00 89.75 77 LEU A C 1
ATOM 593 O O . LEU A 1 77 ? -11.502 7.549 31.521 1.00 89.75 77 LEU A O 1
ATOM 597 N N . MET A 1 78 ? -13.340 6.621 30.622 1.00 87.06 78 MET A N 1
ATOM 598 C CA . MET A 1 78 ? -14.257 6.884 31.747 1.00 87.06 78 MET A CA 1
ATOM 599 C C . MET A 1 78 ? -14.085 5.918 32.935 1.00 87.06 78 MET A C 1
ATOM 601 O O . MET A 1 78 ? -14.814 6.015 33.916 1.00 87.06 78 MET A O 1
ATOM 605 N N . ARG A 1 79 ? -13.171 4.941 32.836 1.00 77.62 79 ARG A N 1
ATOM 606 C CA . ARG A 1 79 ? -12.894 3.936 33.881 1.00 77.62 79 ARG A CA 1
ATOM 607 C C . ARG A 1 79 ? -11.643 4.269 34.716 1.00 77.62 79 ARG A C 1
ATOM 609 O O . ARG A 1 79 ? -11.155 3.406 35.443 1.00 77.62 79 ARG A O 1
ATOM 616 N N . LYS A 1 80 ? -11.128 5.496 34.599 1.00 54.75 80 LYS A N 1
ATOM 617 C CA . LYS A 1 80 ? -10.250 6.141 35.589 1.00 54.75 80 LYS A CA 1
ATOM 618 C C . LYS A 1 80 ? -11.087 7.021 36.504 1.00 54.75 80 LYS A C 1
ATOM 620 O O . LYS A 1 80 ? -10.715 7.098 37.691 1.00 54.75 80 LYS A O 1
#